Protein AF-A0A1G0X4M5-F1 (afdb_monomer_lite)

Foldseek 3Di:
DAEEEEAEQEAPPVVPNDRQQQDDDPNDGVVVVVCVVCVVPHPAYEYEYPCVVVCVVVVHHYHYQPDHHPPPVSSVVSVVVVDPDDDYDDDDPDDD

Sequence (96 aa):
MTITGIILAGGKSSRIGQNKALLDLSGKKIIEIIYERISQSCNEIMIISNTPEDYQFMGLKIYKDIFPGLGPLAGIHSGFFIQIPIKILLSPVIFH

St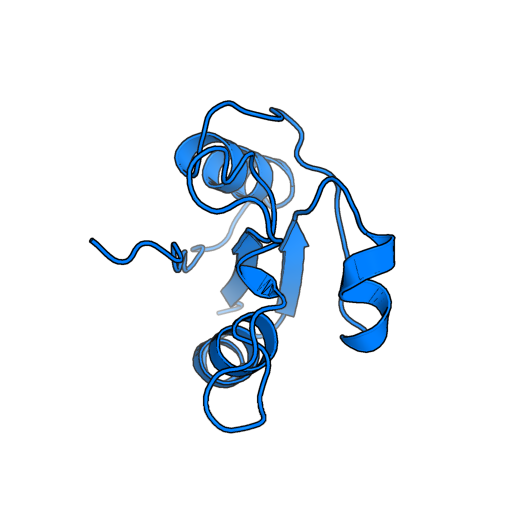ructure (mmCIF, N/CA/C/O backbone):
data_AF-A0A1G0X4M5-F1
#
_entry.id   AF-A0A1G0X4M5-F1
#
loop_
_atom_site.group_PDB
_atom_site.id
_atom_site.type_symbol
_atom_site.label_atom_id
_atom_site.label_alt_id
_atom_site.label_comp_id
_atom_site.label_asym_id
_atom_site.label_entity_id
_atom_site.label_seq_id
_atom_site.pdbx_PDB_ins_code
_atom_site.Cartn_x
_atom_site.Cartn_y
_atom_site.Cartn_z
_atom_site.occupancy
_atom_site.B_iso_or_equiv
_atom_site.auth_seq_id
_atom_site.auth_comp_id
_atom_site.auth_asym_id
_atom_site.auth_atom_id
_atom_site.pdbx_PDB_model_num
ATOM 1 N N . MET A 1 1 ? -22.828 3.162 -7.340 1.00 52.09 1 MET A N 1
ATOM 2 C CA . MET A 1 1 ? -21.650 3.702 -8.054 1.00 52.09 1 MET A CA 1
ATOM 3 C C . MET A 1 1 ? -20.427 3.061 -7.413 1.00 52.09 1 MET A C 1
ATOM 5 O O . MET A 1 1 ? -20.357 3.101 -6.195 1.00 52.09 1 MET A O 1
ATOM 9 N N . THR A 1 2 ? -19.563 2.384 -8.173 1.00 73.75 2 THR A N 1
ATOM 10 C CA . THR A 1 2 ? -18.454 1.570 -7.634 1.00 73.75 2 THR A CA 1
ATOM 11 C C . THR A 1 2 ? -17.141 2.348 -7.668 1.00 73.75 2 THR A C 1
ATOM 13 O O . THR A 1 2 ? -16.683 2.688 -8.753 1.00 73.75 2 THR A O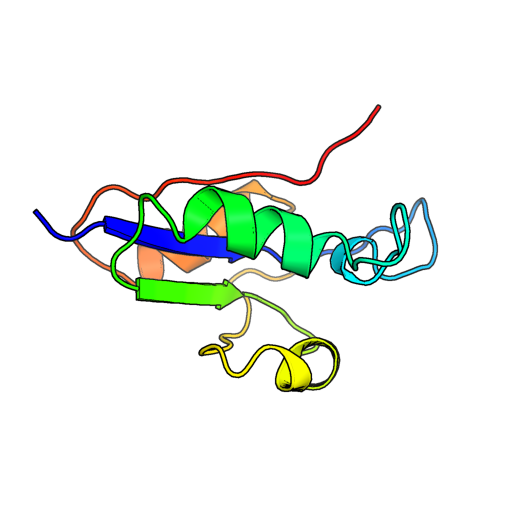 1
ATOM 16 N N . ILE A 1 3 ? -16.547 2.654 -6.514 1.00 79.06 3 ILE A N 1
ATOM 17 C CA . ILE A 1 3 ? -15.275 3.393 -6.420 1.00 79.06 3 ILE A CA 1
ATOM 18 C C . ILE A 1 3 ? -14.148 2.399 -6.142 1.00 79.06 3 ILE A C 1
ATOM 20 O O . ILE A 1 3 ? -14.268 1.597 -5.218 1.00 79.06 3 ILE A O 1
ATOM 24 N N . THR A 1 4 ? -13.049 2.474 -6.893 1.00 83.31 4 THR A N 1
ATOM 25 C CA . THR A 1 4 ? -11.851 1.671 -6.619 1.00 83.31 4 THR A CA 1
ATOM 26 C C . THR A 1 4 ? -10.735 2.543 -6.057 1.00 83.31 4 THR A C 1
ATOM 28 O O . THR A 1 4 ? -10.398 3.587 -6.619 1.00 83.31 4 THR A O 1
ATOM 31 N N . GLY A 1 5 ? -10.156 2.108 -4.940 1.00 83.50 5 GLY A N 1
ATOM 32 C CA . GLY A 1 5 ? -8.995 2.724 -4.313 1.00 83.50 5 GLY A CA 1
ATOM 33 C C . GLY A 1 5 ? -7.697 2.114 -4.831 1.00 83.50 5 GLY A C 1
ATOM 34 O O . GLY A 1 5 ? -7.571 0.896 -4.957 1.00 83.50 5 GLY A O 1
ATOM 35 N N . ILE A 1 6 ? -6.706 2.958 -5.106 1.00 83.94 6 ILE A N 1
ATOM 36 C CA . ILE A 1 6 ? -5.388 2.517 -5.565 1.00 83.94 6 ILE A CA 1
ATOM 37 C C . ILE A 1 6 ? -4.334 3.096 -4.628 1.00 83.94 6 ILE A C 1
ATOM 39 O O . ILE A 1 6 ? -4.181 4.314 -4.522 1.00 83.94 6 ILE A O 1
ATOM 43 N N . ILE A 1 7 ? -3.603 2.218 -3.943 1.00 83.62 7 ILE A N 1
ATOM 44 C CA . ILE A 1 7 ? -2.503 2.595 -3.058 1.00 83.62 7 ILE A CA 1
ATOM 45 C C . ILE A 1 7 ? -1.194 2.479 -3.831 1.00 83.62 7 ILE A C 1
ATOM 47 O O . ILE A 1 7 ? -0.764 1.390 -4.206 1.00 83.62 7 ILE A O 1
ATOM 51 N N . LEU A 1 8 ? -0.536 3.613 -4.051 1.00 80.75 8 LEU A N 1
ATOM 52 C CA . LEU A 1 8 ? 0.764 3.667 -4.713 1.00 80.75 8 LEU A CA 1
ATOM 53 C C . LEU A 1 8 ? 1.864 3.417 -3.680 1.00 80.75 8 LEU A C 1
ATOM 55 O O . LEU A 1 8 ? 2.322 4.338 -3.005 1.00 80.75 8 LEU A O 1
ATOM 59 N N . ALA A 1 9 ? 2.269 2.157 -3.547 1.00 77.12 9 ALA A N 1
ATOM 60 C CA . ALA A 1 9 ? 3.285 1.700 -2.605 1.00 77.12 9 ALA A CA 1
ATOM 61 C C . ALA A 1 9 ? 4.605 1.404 -3.336 1.00 77.12 9 ALA A C 1
ATOM 63 O O . ALA A 1 9 ? 5.192 0.331 -3.223 1.00 77.12 9 ALA A O 1
ATOM 64 N N . GLY A 1 10 ? 5.054 2.361 -4.148 1.00 68.69 10 GLY A N 1
ATOM 65 C CA . GLY A 1 10 ? 6.248 2.240 -4.975 1.00 68.69 10 GLY A CA 1
ATOM 66 C C . GLY A 1 10 ? 6.932 3.584 -5.214 1.00 68.69 10 GLY A C 1
ATOM 67 O O . GLY A 1 10 ? 6.353 4.650 -5.013 1.00 68.69 10 GLY A O 1
ATOM 68 N N . GLY A 1 11 ? 8.191 3.522 -5.644 1.00 60.12 11 GLY A N 1
ATOM 69 C CA . GLY A 1 11 ? 9.017 4.689 -5.949 1.00 60.12 11 GLY A CA 1
ATOM 70 C C . GLY A 1 11 ? 10.313 4.714 -5.145 1.00 60.12 11 GLY A C 1
ATOM 71 O O . GLY A 1 11 ? 10.370 4.297 -3.989 1.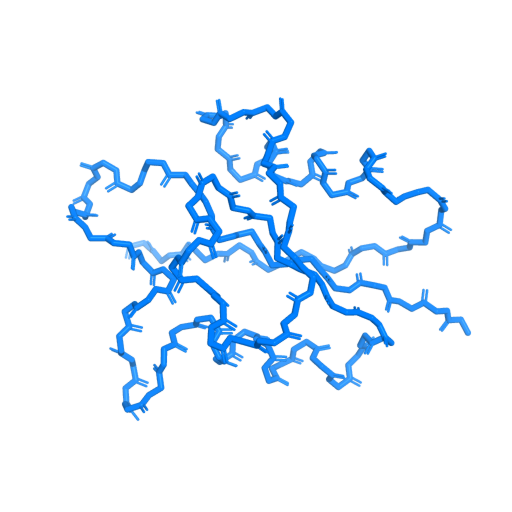00 60.12 11 GLY A O 1
ATOM 72 N N . LYS A 1 12 ? 11.384 5.221 -5.763 1.00 51.12 12 LYS A N 1
ATOM 73 C CA . LYS A 1 12 ? 12.657 5.450 -5.074 1.00 51.12 12 LYS A CA 1
ATOM 74 C C . LYS A 1 12 ? 12.467 6.597 -4.079 1.00 51.12 12 LYS A C 1
ATOM 76 O O . LYS A 1 12 ? 12.591 7.761 -4.448 1.00 51.12 12 LYS A O 1
ATOM 81 N N . SER A 1 13 ? 12.206 6.290 -2.810 1.00 51.53 13 SER A N 1
ATOM 82 C CA . SER A 1 13 ? 12.480 7.236 -1.721 1.00 51.53 13 SER A CA 1
ATOM 83 C C . SER A 1 13 ? 13.994 7.338 -1.530 1.00 51.53 13 SER A C 1
ATOM 85 O O . SER A 1 13 ? 14.543 6.931 -0.525 1.00 51.53 13 SER A O 1
ATOM 87 N N . SER A 1 14 ? 14.715 7.875 -2.512 1.00 47.06 14 SER A N 1
ATOM 88 C CA . SER A 1 14 ? 16.182 7.972 -2.475 1.00 47.06 14 SER A CA 1
ATOM 89 C C . SER A 1 14 ? 16.710 8.931 -1.397 1.00 47.06 14 SER A C 1
ATOM 91 O O . SER A 1 14 ? 17.898 8.905 -1.104 1.00 47.06 14 SER A O 1
ATOM 93 N N . ARG A 1 15 ? 15.845 9.751 -0.775 1.00 50.34 15 ARG A N 1
ATOM 94 C CA . ARG A 1 15 ? 16.198 10.627 0.365 1.00 50.34 15 ARG A CA 1
ATOM 95 C C . ARG A 1 15 ? 15.964 10.005 1.742 1.00 50.34 15 ARG A C 1
ATOM 97 O O . ARG A 1 15 ? 16.540 10.479 2.708 1.00 50.34 15 ARG A O 1
ATOM 104 N N . ILE A 1 16 ? 15.137 8.965 1.840 1.00 47.94 16 ILE A N 1
ATOM 105 C CA . ILE A 1 16 ? 14.903 8.211 3.077 1.00 47.94 16 ILE A CA 1
ATOM 106 C C . ILE A 1 16 ? 15.099 6.759 2.676 1.00 47.94 16 ILE A C 1
ATOM 108 O O . ILE A 1 16 ? 14.196 6.195 2.077 1.00 47.94 16 ILE A O 1
ATOM 112 N N . GLY A 1 17 ? 16.281 6.189 2.920 1.00 52.97 17 GLY A N 1
ATOM 113 C CA . GLY A 1 17 ? 16.706 4.860 2.449 1.00 52.97 17 GLY A CA 1
ATOM 114 C C . GLY A 1 17 ? 15.913 3.661 2.993 1.00 52.97 17 GLY A C 1
ATOM 115 O O . GLY A 1 17 ? 16.482 2.592 3.166 1.00 52.97 17 GLY A O 1
ATOM 116 N N . GLN A 1 18 ? 14.626 3.835 3.292 1.00 59.50 18 GLN A N 1
ATOM 117 C CA . GLN A 1 18 ? 13.686 2.830 3.766 1.00 59.50 18 GLN A CA 1
ATOM 118 C C . GLN A 1 18 ? 12.367 2.934 2.987 1.00 59.50 18 GLN A C 1
ATOM 120 O O . GLN A 1 18 ? 11.978 4.004 2.506 1.00 59.50 18 GLN A O 1
ATOM 125 N N . ASN A 1 19 ? 11.656 1.813 2.873 1.00 72.00 19 ASN A N 1
ATOM 126 C CA . ASN A 1 19 ? 10.344 1.765 2.240 1.00 72.00 19 ASN A CA 1
ATOM 127 C C . ASN A 1 19 ? 9.317 2.531 3.100 1.00 72.00 19 ASN A C 1
ATOM 129 O O . ASN A 1 19 ? 8.819 2.011 4.096 1.00 72.00 19 ASN A O 1
ATOM 133 N N . LYS A 1 20 ? 8.991 3.773 2.711 1.00 70.06 20 LYS A N 1
ATOM 134 C CA . LYS A 1 20 ? 8.086 4.658 3.470 1.00 70.06 20 LYS A CA 1
ATOM 135 C C . LYS A 1 20 ? 6.719 4.043 3.755 1.00 70.06 20 LYS A C 1
ATOM 137 O O . LYS A 1 20 ? 6.163 4.294 4.813 1.00 70.06 20 LYS A O 1
ATOM 142 N N . ALA A 1 21 ? 6.175 3.250 2.832 1.00 72.38 21 ALA A N 1
ATOM 143 C CA . ALA A 1 21 ? 4.864 2.636 3.021 1.00 72.38 21 ALA A CA 1
ATOM 144 C C . ALA A 1 21 ? 4.863 1.609 4.169 1.00 72.38 21 ALA A C 1
ATOM 146 O O . ALA A 1 21 ? 3.820 1.385 4.776 1.00 72.38 21 ALA A O 1
ATOM 147 N N . LEU A 1 22 ? 6.026 1.028 4.484 1.00 80.94 22 LEU A N 1
ATOM 148 C CA . LEU A 1 22 ? 6.212 0.075 5.578 1.00 80.94 22 LEU A CA 1
ATOM 149 C C . LEU A 1 22 ? 6.666 0.717 6.893 1.00 80.94 22 LEU A C 1
ATOM 151 O O . LEU A 1 22 ? 6.848 -0.012 7.862 1.00 80.94 22 LEU A O 1
ATOM 155 N N . LEU A 1 23 ? 6.866 2.039 6.941 1.00 81.38 23 LEU A N 1
ATOM 156 C CA . LEU A 1 23 ? 7.233 2.707 8.188 1.00 81.38 23 LEU A CA 1
ATOM 157 C C . LEU A 1 23 ? 6.102 2.577 9.204 1.00 81.38 23 LEU A C 1
ATOM 159 O O . LEU A 1 23 ? 4.938 2.830 8.882 1.00 81.38 23 LEU A O 1
ATOM 163 N N . ASP A 1 24 ? 6.475 2.225 10.428 1.00 81.69 24 ASP A N 1
ATOM 164 C CA . ASP A 1 24 ? 5.575 2.197 11.568 1.00 81.69 24 ASP A CA 1
ATOM 165 C C . ASP A 1 24 ? 5.294 3.613 12.074 1.00 81.69 24 ASP A C 1
ATOM 167 O O . ASP A 1 24 ? 6.199 4.388 12.393 1.00 81.69 24 ASP A O 1
ATOM 171 N N . LEU A 1 25 ? 4.010 3.933 12.185 1.00 76.25 25 LEU A N 1
ATOM 172 C CA . LEU A 1 25 ? 3.492 5.133 12.815 1.00 76.25 25 LEU A CA 1
ATOM 173 C C . LEU A 1 25 ? 2.502 4.706 13.899 1.00 76.25 25 LEU A C 1
ATOM 175 O O . LEU A 1 25 ? 1.403 4.233 13.615 1.00 76.25 25 LEU A O 1
ATOM 179 N N . SER A 1 26 ? 2.916 4.854 15.159 1.00 80.69 26 SER A N 1
ATOM 180 C CA . SER A 1 26 ? 2.108 4.484 16.331 1.00 80.69 26 SER A CA 1
ATOM 181 C C . SER A 1 26 ? 1.646 3.016 16.331 1.00 80.69 26 SER A C 1
ATOM 183 O O . SER A 1 26 ? 0.524 2.717 16.733 1.00 80.69 26 SER A O 1
ATOM 185 N N . GLY A 1 27 ? 2.514 2.099 15.888 1.00 86.62 27 GLY A N 1
ATOM 186 C CA . GLY A 1 27 ? 2.244 0.655 15.871 1.00 86.62 27 GLY A CA 1
ATOM 187 C C . GLY A 1 27 ? 1.402 0.168 14.688 1.00 86.62 27 GLY A C 1
ATOM 188 O O . GLY A 1 27 ? 0.961 -0.978 14.705 1.00 86.62 27 GLY A O 1
ATOM 189 N N . LYS A 1 28 ? 1.163 1.025 13.688 1.00 85.38 28 LYS A N 1
ATOM 190 C CA . LYS A 1 28 ? 0.600 0.640 12.389 1.00 85.38 28 LYS A CA 1
ATOM 191 C C . LYS A 1 28 ? 1.510 1.102 11.266 1.00 85.38 28 LYS A C 1
ATOM 193 O O . LYS A 1 28 ? 2.008 2.228 11.291 1.00 85.38 28 LYS A O 1
ATOM 198 N N . LYS A 1 29 ? 1.649 0.294 10.224 1.00 88.44 29 LYS A N 1
ATOM 199 C CA . LYS A 1 29 ? 2.350 0.696 9.006 1.00 88.44 29 LYS A CA 1
ATOM 200 C C . LYS A 1 29 ? 1.554 1.770 8.276 1.00 88.44 29 LYS A C 1
ATOM 202 O O . LYS A 1 29 ? 0.325 1.731 8.221 1.00 88.44 29 LYS A O 1
ATOM 207 N N . ILE A 1 30 ? 2.246 2.714 7.640 1.00 84.44 30 ILE A N 1
ATOM 208 C CA . ILE A 1 30 ? 1.603 3.794 6.873 1.00 84.44 30 ILE A CA 1
ATOM 209 C C . ILE A 1 30 ? 0.604 3.249 5.840 1.00 84.44 30 ILE A C 1
ATOM 211 O O . ILE A 1 30 ? -0.479 3.814 5.677 1.00 84.44 30 ILE A O 1
ATOM 215 N N . ILE A 1 31 ? 0.926 2.139 5.173 1.00 86.81 31 ILE A N 1
ATOM 216 C CA . ILE A 1 31 ? 0.006 1.502 4.227 1.00 86.81 31 ILE A CA 1
ATOM 217 C C . ILE A 1 31 ? -1.298 1.007 4.881 1.00 86.81 31 ILE A C 1
ATOM 219 O O . ILE A 1 31 ? -2.356 1.152 4.272 1.00 86.81 31 ILE A O 1
ATOM 223 N N . GLU A 1 32 ? -1.255 0.513 6.123 1.00 89.69 32 GLU A N 1
ATOM 224 C CA . GLU A 1 32 ? -2.447 0.094 6.880 1.00 89.69 32 GLU A CA 1
ATOM 225 C C . GLU A 1 32 ? -3.336 1.300 7.180 1.00 89.69 32 GLU A C 1
ATOM 227 O O . GLU A 1 32 ? -4.543 1.261 6.961 1.00 89.69 32 GLU A O 1
ATOM 232 N N . ILE A 1 33 ? -2.729 2.414 7.595 1.00 86.19 33 ILE A N 1
ATOM 233 C CA . ILE A 1 33 ? -3.445 3.662 7.889 1.00 86.19 33 ILE A CA 1
ATOM 234 C C . ILE A 1 33 ? -4.153 4.197 6.635 1.00 86.19 33 ILE A C 1
ATOM 236 O O . ILE A 1 33 ? -5.285 4.679 6.705 1.00 86.19 33 ILE A O 1
ATOM 240 N N . ILE A 1 34 ? -3.492 4.134 5.475 1.00 85.31 34 ILE A N 1
ATOM 241 C CA . ILE A 1 34 ? -4.081 4.565 4.199 1.00 85.31 34 ILE A CA 1
ATOM 242 C C . ILE A 1 34 ? -5.236 3.649 3.818 1.00 85.31 34 ILE A C 1
ATOM 244 O O . ILE A 1 34 ? -6.312 4.150 3.492 1.00 85.31 34 ILE A O 1
ATOM 248 N N . TYR A 1 35 ? -5.023 2.333 3.890 1.00 89.88 35 TYR A N 1
ATOM 249 C CA . TYR A 1 35 ? -6.053 1.337 3.628 1.00 89.88 35 TYR A CA 1
ATOM 250 C C . TYR A 1 35 ? -7.297 1.582 4.490 1.00 89.88 35 TYR A C 1
ATOM 252 O O . TYR A 1 35 ? -8.393 1.712 3.947 1.00 89.88 35 TYR A O 1
ATOM 260 N N . GLU A 1 36 ? -7.134 1.753 5.804 1.00 88.88 36 GLU A N 1
ATOM 261 C CA . GLU A 1 36 ? -8.240 2.022 6.729 1.00 88.88 36 GLU A CA 1
ATOM 262 C C . GLU A 1 36 ? -9.041 3.264 6.318 1.00 88.88 36 GLU A C 1
ATOM 264 O O . GLU A 1 36 ? -10.270 3.213 6.261 1.00 88.88 36 GLU A O 1
ATOM 269 N N . ARG A 1 37 ? -8.364 4.357 5.944 1.00 84.94 37 ARG A N 1
ATOM 270 C CA . ARG A 1 37 ? -9.025 5.605 5.528 1.00 84.94 37 ARG A CA 1
ATOM 271 C C . ARG A 1 37 ? -9.815 5.467 4.231 1.00 84.94 37 ARG A C 1
ATOM 273 O O . ARG A 1 37 ? -10.907 6.018 4.132 1.00 84.94 37 ARG A O 1
ATOM 280 N N . ILE A 1 38 ? -9.274 4.768 3.233 1.00 83.38 38 ILE A N 1
ATOM 281 C CA . ILE A 1 38 ? -9.922 4.677 1.915 1.00 83.38 38 ILE A CA 1
ATOM 282 C C . ILE A 1 38 ? -10.938 3.530 1.828 1.00 83.38 38 ILE A C 1
ATOM 284 O O . ILE A 1 38 ? -11.863 3.613 1.022 1.00 83.38 38 ILE A O 1
ATOM 288 N N . SER A 1 39 ? -10.817 2.503 2.680 1.00 87.62 39 SER A N 1
ATOM 289 C CA . SER A 1 39 ? -11.727 1.343 2.742 1.00 87.62 39 SER A CA 1
ATOM 290 C C . SER A 1 39 ? -13.183 1.713 2.992 1.00 87.62 39 SER A C 1
ATOM 292 O O . SER A 1 39 ? -14.082 1.055 2.485 1.00 87.62 39 SER A O 1
ATOM 294 N N . GLN A 1 40 ? -13.430 2.820 3.690 1.00 85.44 40 GLN A N 1
ATOM 295 C CA . GLN A 1 40 ? -14.784 3.304 3.959 1.00 85.44 40 GLN A CA 1
ATOM 296 C C . GLN A 1 40 ? -15.466 3.912 2.725 1.00 85.44 40 GLN A C 1
ATOM 298 O O . GLN A 1 40 ? -16.684 4.052 2.700 1.00 85.44 40 GLN A O 1
ATOM 303 N N . SER A 1 41 ? -14.686 4.303 1.713 1.00 81.25 41 SER A N 1
ATOM 304 C CA . SER A 1 41 ? -15.168 5.019 0.523 1.00 81.25 41 SER A CA 1
ATOM 305 C C . SER A 1 41 ? -14.977 4.241 -0.781 1.00 81.25 41 SER A C 1
ATOM 307 O O . SER A 1 41 ? -15.448 4.692 -1.823 1.00 81.25 41 SER A O 1
ATOM 309 N N . CYS A 1 42 ? -14.290 3.096 -0.745 1.00 83.19 42 CYS A N 1
ATOM 310 C CA . CYS A 1 42 ? -13.964 2.292 -1.921 1.00 83.19 42 CYS A CA 1
ATOM 311 C C . CYS A 1 42 ? -14.558 0.885 -1.799 1.00 83.19 42 CYS A C 1
ATOM 313 O O . CYS A 1 42 ? -14.492 0.258 -0.748 1.00 83.19 42 CYS A O 1
ATOM 315 N N . ASN A 1 43 ? -15.112 0.372 -2.895 1.00 86.25 43 ASN A N 1
ATOM 316 C CA . ASN A 1 43 ? -15.649 -0.984 -2.999 1.00 86.25 43 ASN A CA 1
ATOM 317 C C . ASN A 1 43 ? -14.556 -2.028 -3.259 1.00 86.25 43 ASN A C 1
ATOM 319 O O . ASN A 1 43 ? -14.691 -3.177 -2.853 1.00 86.25 43 ASN A O 1
ATOM 323 N N . GLU A 1 44 ? -13.491 -1.631 -3.951 1.00 86.81 44 GLU A N 1
ATOM 324 C CA . GLU A 1 44 ? -12.314 -2.454 -4.220 1.00 86.81 44 GLU A CA 1
ATOM 325 C C . GLU A 1 44 ? -11.066 -1.631 -3.904 1.00 86.81 44 GLU A C 1
ATOM 327 O O . GLU A 1 44 ? -11.064 -0.411 -4.085 1.00 86.81 44 GLU A O 1
ATOM 332 N N . ILE A 1 45 ? -10.009 -2.280 -3.413 1.00 88.31 45 ILE A N 1
ATOM 333 C CA . ILE A 1 45 ? -8.714 -1.639 -3.182 1.00 88.31 45 ILE A CA 1
ATOM 334 C C . ILE A 1 45 ? -7.609 -2.529 -3.737 1.00 88.31 45 ILE A C 1
ATOM 336 O O . ILE A 1 45 ? -7.598 -3.740 -3.513 1.00 88.31 45 ILE A O 1
ATOM 340 N N . MET A 1 46 ? -6.660 -1.912 -4.434 1.00 89.75 46 MET A N 1
ATOM 341 C CA . MET A 1 46 ? -5.450 -2.567 -4.919 1.00 89.75 46 MET A CA 1
ATOM 342 C C . MET A 1 46 ? -4.199 -1.757 -4.580 1.00 89.75 46 MET A C 1
ATOM 344 O O . MET A 1 46 ? -4.258 -0.548 -4.346 1.00 89.75 46 MET A O 1
ATOM 348 N N . ILE A 1 47 ? -3.056 -2.433 -4.576 1.00 87.19 47 ILE A N 1
ATOM 349 C CA . ILE A 1 47 ? -1.739 -1.840 -4.352 1.00 87.19 47 ILE A CA 1
ATOM 350 C C . ILE A 1 47 ? -0.970 -1.861 -5.671 1.00 87.19 47 ILE A C 1
ATOM 352 O O . ILE A 1 47 ? -0.937 -2.881 -6.353 1.00 87.19 47 ILE A O 1
ATOM 356 N N . ILE A 1 48 ? -0.311 -0.758 -6.015 1.00 84.25 48 ILE A N 1
ATOM 357 C CA . ILE A 1 48 ? 0.676 -0.719 -7.097 1.00 84.25 48 ILE A CA 1
ATOM 358 C C . ILE A 1 48 ? 2.067 -0.621 -6.477 1.00 84.25 48 ILE A C 1
ATOM 360 O O . ILE A 1 48 ? 2.375 0.358 -5.794 1.00 84.25 48 ILE A O 1
ATOM 364 N N . SER A 1 49 ? 2.903 -1.634 -6.703 1.00 83.50 49 SER A N 1
ATOM 365 C CA . SER A 1 49 ? 4.274 -1.691 -6.201 1.00 83.50 49 SER A CA 1
ATOM 366 C C . SER A 1 49 ? 5.198 -2.534 -7.079 1.00 83.50 49 SER A C 1
ATOM 368 O O . SER A 1 49 ? 4.795 -3.539 -7.660 1.00 83.50 49 SER A O 1
ATOM 370 N N . ASN A 1 50 ? 6.477 -2.152 -7.123 1.00 81.50 50 ASN A N 1
ATOM 371 C CA . ASN A 1 50 ? 7.531 -2.937 -7.770 1.00 81.50 50 ASN A CA 1
ATOM 372 C C . ASN A 1 50 ? 8.165 -3.988 -6.841 1.00 81.50 50 ASN A C 1
ATOM 374 O O . ASN A 1 50 ? 8.947 -4.798 -7.331 1.00 81.50 50 ASN A O 1
ATOM 378 N N . THR A 1 51 ? 7.810 -3.996 -5.552 1.00 83.88 51 THR A N 1
ATOM 379 C CA . THR A 1 51 ? 8.217 -4.997 -4.549 1.00 83.88 51 THR A CA 1
ATOM 380 C C . THR A 1 51 ? 6.973 -5.655 -3.933 1.00 83.88 51 THR A C 1
ATOM 382 O O . THR A 1 51 ? 6.646 -5.419 -2.774 1.00 83.88 51 THR A O 1
ATOM 385 N N . PRO A 1 52 ? 6.183 -6.431 -4.700 1.00 85.06 52 PRO A N 1
ATOM 386 C CA . PRO A 1 52 ? 4.925 -7.006 -4.211 1.00 85.06 52 PRO A CA 1
ATOM 387 C C . PRO A 1 52 ? 5.073 -7.881 -2.955 1.00 85.06 52 PRO A C 1
ATOM 389 O O . PRO A 1 52 ? 4.156 -7.936 -2.137 1.00 85.06 52 PRO A O 1
ATOM 392 N N . GLU A 1 53 ? 6.221 -8.531 -2.781 1.00 87.50 53 GLU A N 1
ATOM 393 C CA . GLU A 1 53 ? 6.595 -9.308 -1.598 1.00 87.50 53 GLU A CA 1
ATOM 394 C C . GLU A 1 53 ? 6.489 -8.506 -0.291 1.00 87.50 53 GLU A C 1
ATOM 396 O O . GLU A 1 53 ? 6.043 -9.045 0.721 1.00 87.50 53 GLU A O 1
ATOM 401 N N . ASP A 1 54 ? 6.779 -7.202 -0.329 1.00 86.19 54 ASP A N 1
ATOM 402 C CA . ASP A 1 54 ? 6.728 -6.311 0.833 1.00 86.19 54 ASP A CA 1
ATOM 403 C C . ASP A 1 54 ? 5.309 -6.150 1.388 1.00 86.19 54 ASP A C 1
ATOM 405 O O . ASP A 1 54 ? 5.142 -5.792 2.552 1.00 86.19 54 ASP A O 1
ATOM 409 N N . TYR A 1 55 ? 4.285 -6.397 0.564 1.00 88.12 55 TYR A N 1
ATOM 410 C CA . TYR A 1 55 ? 2.892 -6.052 0.854 1.00 88.12 55 TYR A CA 1
ATOM 411 C C . TYR A 1 55 ? 1.946 -7.252 0.880 1.00 88.12 55 TYR A C 1
ATOM 413 O O . TYR A 1 55 ? 0.746 -7.067 1.063 1.00 88.12 55 TYR A O 1
ATOM 421 N N . GLN A 1 56 ? 2.447 -8.485 0.749 1.00 89.38 56 GLN A N 1
ATOM 422 C CA . GLN A 1 56 ? 1.602 -9.690 0.766 1.00 89.38 56 GLN A CA 1
ATOM 423 C C . GLN A 1 56 ? 0.753 -9.812 2.039 1.00 89.38 56 GLN A C 1
ATOM 425 O O . GLN A 1 56 ? -0.375 -10.300 1.985 1.00 89.38 56 GLN A O 1
ATOM 430 N N . PHE A 1 57 ? 1.259 -9.301 3.165 1.00 91.38 57 PHE A N 1
ATOM 431 C CA . PHE A 1 57 ? 0.560 -9.282 4.452 1.00 91.38 57 PHE A CA 1
ATOM 432 C C . PHE A 1 57 ? -0.765 -8.495 4.433 1.00 91.38 57 PHE A C 1
ATOM 434 O O . PHE A 1 57 ? -1.597 -8.692 5.311 1.00 91.38 57 PHE A O 1
ATOM 441 N N . MET A 1 58 ? -0.982 -7.637 3.429 1.00 90.94 58 MET A N 1
ATOM 442 C CA . MET A 1 58 ? -2.225 -6.879 3.246 1.00 90.94 58 MET A CA 1
ATOM 443 C C . MET A 1 58 ? -3.394 -7.733 2.751 1.00 90.94 58 MET A C 1
ATOM 445 O O . MET A 1 58 ? -4.542 -7.321 2.885 1.00 90.94 58 MET A O 1
ATOM 449 N N . GLY A 1 59 ? -3.126 -8.871 2.099 1.00 91.06 59 GLY A N 1
ATOM 450 C CA . GLY A 1 59 ? -4.169 -9.673 1.448 1.00 91.06 59 GLY A CA 1
ATOM 451 C C . GLY A 1 59 ? -4.894 -8.966 0.288 1.00 91.06 59 GLY A C 1
ATOM 452 O O . GLY A 1 59 ? -5.947 -9.426 -0.147 1.00 91.06 59 GLY A O 1
ATOM 453 N N . LEU A 1 60 ? -4.353 -7.851 -0.217 1.00 89.81 60 LEU A N 1
ATOM 454 C CA . LEU A 1 60 ? -4.914 -7.081 -1.332 1.00 89.81 60 LEU A CA 1
ATOM 455 C C . LEU A 1 60 ? -4.330 -7.532 -2.673 1.00 89.81 60 LEU A C 1
ATOM 457 O O . LEU A 1 60 ? -3.250 -8.118 -2.733 1.00 89.81 60 LEU A O 1
ATOM 461 N N . LYS A 1 61 ? -5.020 -7.212 -3.775 1.00 90.25 61 LYS A N 1
ATOM 462 C CA . LYS A 1 61 ? -4.450 -7.380 -5.120 1.00 90.25 61 LYS A CA 1
ATOM 463 C C . LYS A 1 61 ? -3.272 -6.422 -5.289 1.00 90.25 61 LYS A C 1
ATOM 465 O O . LYS A 1 61 ? -3.422 -5.223 -5.050 1.00 90.25 61 LYS A O 1
ATOM 470 N N . ILE A 1 62 ? -2.126 -6.943 -5.722 1.00 89.19 62 ILE A N 1
ATOM 471 C CA . ILE A 1 62 ? -0.910 -6.156 -5.944 1.00 89.19 62 ILE A CA 1
ATOM 472 C C . ILE A 1 62 ? -0.535 -6.223 -7.423 1.00 89.19 62 ILE A C 1
ATOM 474 O O . ILE A 1 62 ? -0.366 -7.308 -7.979 1.00 89.19 62 ILE A O 1
ATOM 478 N N . TYR A 1 63 ? -0.378 -5.061 -8.047 1.00 85.88 63 TYR A N 1
ATOM 479 C CA . TYR A 1 63 ? 0.055 -4.904 -9.431 1.00 85.88 63 TYR A CA 1
ATOM 480 C C . TYR A 1 63 ? 1.402 -4.190 -9.485 1.00 85.88 63 TYR A C 1
ATOM 482 O O . TYR A 1 63 ? 1.739 -3.401 -8.605 1.00 85.88 63 TYR A O 1
ATOM 490 N N . LYS A 1 64 ? 2.182 -4.457 -10.532 1.00 80.38 64 LYS A N 1
ATOM 491 C CA . LYS A 1 64 ? 3.425 -3.721 -10.778 1.00 80.38 64 LYS A CA 1
ATOM 492 C C . LYS A 1 64 ? 3.129 -2.380 -11.435 1.00 80.38 64 LYS A C 1
ATOM 494 O O . LYS A 1 64 ? 2.154 -2.248 -12.173 1.00 80.38 64 LYS A O 1
ATOM 499 N N . ASP A 1 65 ? 3.975 -1.395 -11.158 1.00 70.19 65 ASP A N 1
ATOM 500 C CA . ASP A 1 65 ? 3.903 -0.102 -11.831 1.00 70.19 65 ASP A CA 1
ATOM 501 C C . ASP A 1 65 ? 4.277 -0.282 -13.310 1.00 70.19 65 ASP A C 1
ATOM 503 O O . ASP A 1 65 ? 5.305 -0.883 -13.624 1.00 70.19 65 ASP A O 1
ATOM 507 N N . ILE A 1 66 ? 3.441 0.223 -14.217 1.00 65.31 66 ILE A N 1
ATOM 508 C CA . ILE A 1 66 ? 3.662 0.142 -15.667 1.00 65.31 66 ILE A CA 1
ATOM 509 C C . ILE A 1 66 ? 4.768 1.123 -16.088 1.00 65.31 66 ILE A C 1
ATOM 511 O O . ILE A 1 66 ? 5.511 0.850 -17.030 1.00 65.31 66 ILE A O 1
ATOM 515 N N . PHE A 1 67 ? 4.928 2.236 -15.360 1.00 62.84 67 PHE A N 1
ATOM 516 C CA . PHE A 1 67 ? 5.918 3.281 -15.637 1.00 62.84 67 PHE A CA 1
ATOM 517 C C . PHE A 1 67 ? 6.822 3.529 -14.420 1.00 62.84 67 PHE A C 1
ATOM 519 O O . PHE A 1 67 ? 6.762 4.590 -13.788 1.00 62.84 67 PHE A O 1
ATOM 526 N N . PRO A 1 68 ? 7.683 2.559 -14.072 1.00 56.66 68 PRO A N 1
ATOM 527 C CA . PRO A 1 68 ? 8.456 2.606 -12.843 1.00 56.66 68 PRO A CA 1
ATOM 528 C C . PRO A 1 68 ? 9.380 3.830 -12.789 1.00 56.66 68 PRO A C 1
ATOM 530 O O . PRO A 1 68 ? 10.167 4.089 -13.696 1.00 56.66 68 PRO A O 1
ATOM 533 N N . GLY A 1 69 ? 9.348 4.550 -11.665 1.00 54.81 69 GLY A N 1
ATOM 534 C CA . GLY A 1 69 ? 10.356 5.567 -11.336 1.00 54.81 69 GLY A CA 1
ATOM 535 C C . GLY A 1 69 ? 10.074 6.989 -11.831 1.00 54.81 69 GLY A C 1
ATOM 536 O O . GLY A 1 69 ? 10.892 7.869 -11.577 1.00 54.81 69 GLY A O 1
ATOM 537 N N . LEU A 1 70 ? 8.917 7.245 -12.444 1.00 52.84 70 LEU A N 1
ATOM 538 C CA . LEU A 1 70 ? 8.498 8.582 -12.896 1.00 52.84 70 LEU A CA 1
ATOM 539 C C . LEU A 1 70 ? 7.715 9.382 -11.824 1.00 52.84 70 LEU A C 1
ATOM 541 O O . LEU A 1 70 ? 7.073 10.391 -12.113 1.00 52.84 70 LEU A O 1
ATOM 545 N N . GLY A 1 71 ? 7.800 8.958 -10.558 1.00 56.00 71 GLY A N 1
ATOM 546 C CA . GLY A 1 71 ? 7.180 9.632 -9.415 1.00 56.00 71 GLY A CA 1
ATOM 547 C C . GLY A 1 71 ? 5.683 9.328 -9.241 1.00 56.00 71 GLY A C 1
ATOM 548 O O . GLY A 1 71 ? 5.143 8.451 -9.913 1.00 56.00 71 GLY A O 1
ATOM 549 N N . PRO A 1 72 ? 4.989 10.035 -8.328 1.00 54.62 72 PRO A N 1
ATOM 550 C CA . PRO A 1 72 ? 3.594 9.746 -7.977 1.00 54.62 72 PRO A CA 1
ATOM 551 C C . PRO A 1 72 ? 2.632 9.788 -9.173 1.00 54.62 72 PRO A C 1
ATOM 553 O O . PRO A 1 72 ? 1.728 8.966 -9.256 1.00 54.62 72 PRO A O 1
ATOM 556 N N . LEU A 1 73 ? 2.863 10.691 -10.133 1.00 52.91 73 LEU A N 1
ATOM 557 C CA . LEU A 1 73 ? 2.066 10.826 -11.361 1.00 52.91 73 LEU A CA 1
ATOM 558 C C . LEU A 1 73 ? 2.087 9.570 -12.242 1.00 52.91 73 LEU A C 1
ATOM 560 O O . LEU A 1 73 ? 1.100 9.270 -12.908 1.00 52.91 73 LEU A O 1
ATOM 564 N N . ALA A 1 74 ? 3.179 8.811 -12.219 1.00 53.69 74 ALA A N 1
ATOM 565 C CA . ALA A 1 74 ? 3.298 7.578 -12.982 1.00 53.69 74 ALA A CA 1
ATOM 566 C C . ALA A 1 74 ? 2.522 6.426 -12.344 1.00 53.69 74 ALA A C 1
ATOM 568 O O . ALA A 1 74 ? 1.809 5.714 -13.043 1.00 53.69 74 ALA A O 1
ATOM 569 N N . GLY A 1 75 ? 2.550 6.330 -11.012 1.00 51.97 75 GLY A N 1
ATOM 570 C CA . GLY A 1 75 ? 1.681 5.408 -10.286 1.00 51.97 75 GLY A CA 1
ATOM 571 C C . GLY A 1 75 ? 0.198 5.735 -10.495 1.00 51.97 75 GLY A C 1
ATOM 572 O O . GLY A 1 75 ? -0.614 4.832 -10.683 1.00 51.97 75 GLY A O 1
ATOM 573 N N . ILE A 1 76 ? -0.149 7.026 -10.557 1.00 59.59 76 ILE A N 1
ATOM 574 C CA . ILE A 1 76 ? -1.497 7.485 -10.915 1.00 59.59 76 ILE A CA 1
ATOM 575 C C . ILE A 1 76 ? -1.875 6.996 -12.321 1.00 59.59 76 ILE A C 1
ATOM 577 O O . ILE A 1 76 ? -2.932 6.393 -12.491 1.00 59.59 76 ILE A O 1
ATOM 581 N N . HIS A 1 77 ? -1.007 7.207 -13.316 1.00 55.16 77 HIS A N 1
ATOM 582 C CA . HIS A 1 77 ? -1.235 6.756 -14.690 1.00 55.16 77 HIS A CA 1
ATOM 583 C C . HIS A 1 77 ? -1.384 5.230 -14.793 1.00 55.16 77 HIS A C 1
ATOM 585 O O . HIS A 1 77 ? -2.292 4.752 -15.467 1.00 55.16 77 HIS A O 1
ATOM 591 N N . SER A 1 78 ? -0.560 4.464 -14.075 1.00 55.72 78 SER A N 1
ATOM 592 C CA . SER A 1 78 ? -0.682 3.004 -13.990 1.00 55.72 78 SER A CA 1
ATOM 593 C C . SER A 1 78 ? -2.028 2.584 -13.396 1.00 55.72 78 SER A C 1
ATOM 595 O O . SER A 1 78 ? -2.675 1.685 -13.927 1.00 55.72 78 SER A O 1
ATOM 597 N N . GLY A 1 79 ? -2.507 3.281 -12.361 1.00 55.28 79 GLY A N 1
ATOM 598 C CA . GLY A 1 79 ? -3.845 3.065 -11.811 1.00 55.28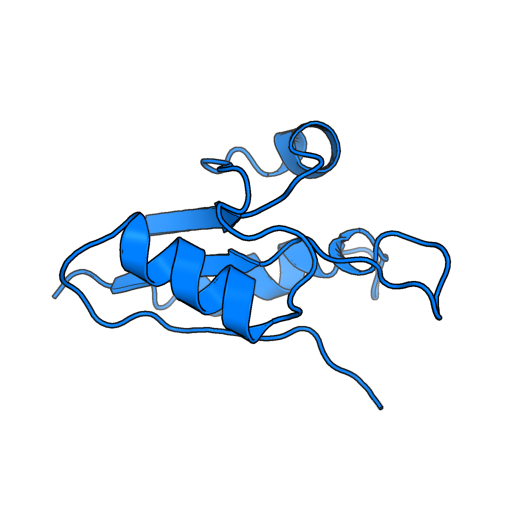 79 GLY A CA 1
ATOM 599 C C . GLY A 1 79 ? -4.972 3.345 -12.810 1.00 55.28 79 GLY A C 1
ATOM 600 O O . GLY A 1 79 ? -5.901 2.549 -12.922 1.00 55.28 79 GLY A O 1
ATOM 601 N N . PHE A 1 80 ? -4.858 4.424 -13.592 1.00 56.84 80 PHE A N 1
ATOM 602 C CA . PHE A 1 80 ? -5.797 4.743 -14.675 1.00 56.84 80 PHE A CA 1
ATOM 603 C C . PHE A 1 80 ? -5.772 3.724 -15.822 1.00 56.84 80 PHE A C 1
ATOM 605 O O . PHE A 1 80 ? -6.817 3.406 -16.380 1.00 56.84 80 PHE A O 1
ATOM 612 N N . PHE A 1 81 ? -4.598 3.209 -16.191 1.00 56.25 81 PHE A N 1
ATOM 613 C CA . PHE A 1 81 ? -4.464 2.259 -17.298 1.00 56.25 81 PHE A CA 1
ATOM 614 C C . PHE A 1 81 ? -4.989 0.862 -16.935 1.00 56.25 81 PHE A C 1
ATOM 616 O O . PHE A 1 81 ? -5.566 0.180 -17.778 1.00 56.25 81 PHE A O 1
ATOM 623 N N . ILE A 1 82 ? -4.819 0.440 -15.677 1.00 62.44 82 ILE A N 1
ATOM 624 C CA . ILE A 1 82 ? -5.289 -0.864 -15.180 1.00 62.44 82 ILE A CA 1
ATOM 625 C C . ILE A 1 82 ? -6.820 -0.889 -15.028 1.00 62.44 82 ILE A C 1
ATOM 627 O O . ILE A 1 82 ? -7.424 -1.959 -15.121 1.00 62.44 82 ILE A O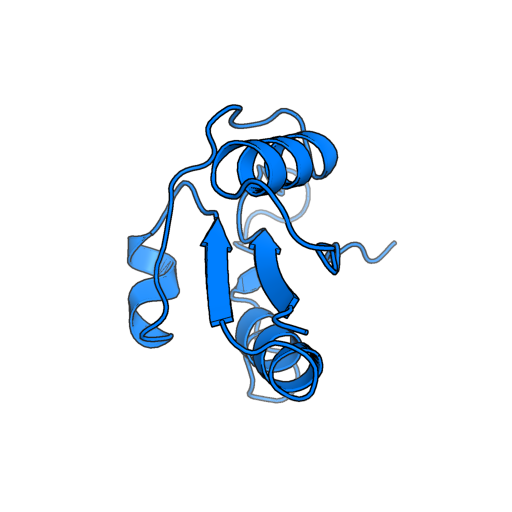 1
ATOM 631 N N . GLN A 1 83 ? -7.464 0.268 -14.830 1.00 51.38 83 GLN A N 1
ATOM 632 C CA . GLN A 1 83 ? -8.903 0.357 -14.590 1.00 51.38 83 GLN A CA 1
ATOM 633 C C . GLN A 1 83 ? -9.572 1.465 -15.413 1.00 51.38 83 GLN A C 1
ATOM 635 O O . GLN A 1 83 ? -9.492 2.649 -15.099 1.00 51.38 83 GLN A O 1
ATOM 640 N N . ILE A 1 84 ? -10.336 1.065 -16.427 1.00 47.00 84 ILE A N 1
ATOM 641 C CA . ILE A 1 84 ? -11.277 1.935 -17.143 1.00 47.00 84 ILE A CA 1
ATOM 642 C C . ILE A 1 84 ? -12.681 1.324 -16.941 1.00 47.00 84 ILE A C 1
ATOM 644 O O . ILE A 1 84 ? -12.8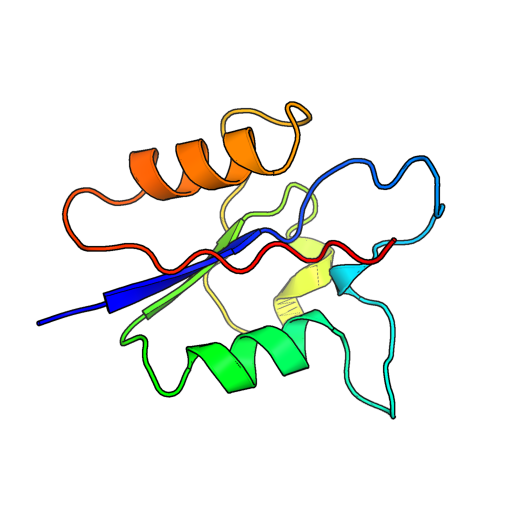10 0.133 -17.232 1.00 47.00 84 ILE A O 1
ATOM 648 N N . PRO A 1 85 ? -13.745 2.037 -16.483 1.00 50.75 85 PRO A N 1
ATOM 649 C CA . PRO A 1 85 ? -13.869 3.471 -16.180 1.00 50.75 85 PRO A CA 1
ATOM 650 C C . PRO A 1 85 ? -14.615 3.773 -14.847 1.00 50.75 85 PRO A C 1
ATOM 652 O O . PRO A 1 85 ? -15.839 3.811 -14.859 1.00 50.75 85 PRO A O 1
ATOM 655 N N . ILE A 1 86 ? -13.974 4.078 -13.706 1.00 41.78 86 ILE A N 1
ATOM 656 C CA . ILE A 1 86 ? -14.647 4.837 -12.615 1.00 41.78 86 ILE A CA 1
ATOM 657 C C . ILE A 1 86 ? -13.632 5.723 -11.854 1.00 41.78 86 ILE A C 1
ATOM 659 O O . ILE A 1 86 ? -12.448 5.416 -11.789 1.00 41.78 86 ILE A O 1
ATOM 663 N N . LYS A 1 87 ? -14.114 6.850 -11.301 1.00 44.41 87 LYS A N 1
ATOM 664 C CA . LYS A 1 87 ? -13.417 7.826 -10.439 1.00 44.41 87 LYS A CA 1
ATOM 665 C C . LYS A 1 87 ? -12.442 7.167 -9.446 1.00 44.41 87 LYS A C 1
ATOM 667 O O . LYS A 1 87 ? -12.869 6.398 -8.588 1.00 44.41 87 LYS A O 1
ATOM 672 N N . ILE A 1 88 ? -11.168 7.552 -9.537 1.00 51.94 88 ILE A N 1
ATOM 673 C CA . ILE A 1 88 ? -10.065 7.078 -8.690 1.00 51.94 88 ILE A CA 1
ATOM 674 C C . ILE A 1 88 ? -9.783 8.120 -7.602 1.00 51.94 88 ILE A C 1
ATOM 676 O O . ILE A 1 88 ? -9.590 9.300 -7.905 1.00 51.94 88 ILE A O 1
ATOM 680 N N . LEU A 1 89 ? -9.746 7.689 -6.339 1.00 50.19 89 LEU A N 1
ATOM 681 C CA . LEU A 1 89 ? -9.273 8.500 -5.216 1.00 50.19 89 LEU A CA 1
ATOM 682 C C . LEU A 1 89 ? -7.795 8.182 -4.965 1.00 50.19 89 LEU A C 1
ATOM 684 O O . LEU A 1 89 ? -7.444 7.050 -4.640 1.00 50.19 89 LEU A O 1
ATOM 688 N N . LEU A 1 90 ? -6.932 9.184 -5.133 1.00 55.44 90 LEU A N 1
ATOM 689 C CA . LEU A 1 90 ? -5.477 9.043 -5.051 1.00 55.44 90 LEU A CA 1
ATOM 690 C C . LEU A 1 90 ? -4.969 9.765 -3.805 1.00 55.44 90 LEU A C 1
ATOM 692 O O . LEU A 1 90 ? -5.140 10.975 -3.678 1.00 55.44 90 LEU A O 1
ATOM 696 N N . SER A 1 91 ? -4.327 9.029 -2.897 1.00 49.88 91 SER A N 1
ATOM 697 C CA . SER A 1 91 ? -3.686 9.591 -1.704 1.00 49.88 91 SER A CA 1
ATOM 698 C C . SER A 1 91 ? -2.165 9.439 -1.814 1.00 49.88 91 SER A C 1
ATOM 700 O O . SER A 1 91 ? -1.648 8.354 -1.536 1.00 49.88 91 SER A O 1
ATOM 702 N N . PRO A 1 92 ? -1.421 10.484 -2.219 1.00 48.62 92 PRO A N 1
ATOM 703 C CA . PRO A 1 92 ? 0.034 10.438 -2.231 1.00 48.62 92 PRO A CA 1
ATOM 704 C C . PRO A 1 92 ? 0.591 10.542 -0.802 1.00 48.62 92 PRO A C 1
ATOM 706 O O . PRO A 1 92 ? 0.208 11.417 -0.029 1.00 48.62 92 PRO A O 1
ATOM 709 N N . VAL A 1 93 ? 1.538 9.670 -0.450 1.00 47.19 93 VAL A N 1
ATOM 710 C CA . VAL A 1 93 ? 2.291 9.766 0.812 1.00 47.19 93 VAL A CA 1
ATOM 711 C C . VAL A 1 93 ? 3.429 10.770 0.628 1.00 47.19 93 VAL A C 1
ATOM 713 O O . VAL A 1 93 ? 4.553 10.398 0.290 1.00 47.19 93 VAL A O 1
ATOM 716 N N . ILE A 1 94 ? 3.140 12.062 0.794 1.00 38.97 94 ILE A N 1
ATOM 717 C CA . ILE A 1 94 ? 4.145 13.134 0.733 1.00 38.97 94 ILE A CA 1
ATOM 718 C C . ILE A 1 94 ? 4.083 13.920 2.045 1.00 38.97 94 ILE A C 1
ATOM 720 O O . ILE A 1 94 ? 3.085 14.575 2.324 1.00 38.97 94 ILE A O 1
ATOM 724 N N . PHE A 1 95 ? 5.157 13.870 2.831 1.00 36.41 95 PHE A N 1
ATOM 725 C CA . PHE A 1 95 ? 5.420 14.818 3.916 1.00 36.41 95 PHE A CA 1
ATOM 726 C C . PHE A 1 95 ? 6.663 15.638 3.538 1.00 36.41 95 PHE A C 1
ATOM 728 O O . PHE A 1 95 ? 7.603 15.064 2.972 1.00 36.41 95 PHE A O 1
ATOM 735 N N . HIS A 1 96 ? 6.596 16.958 3.766 1.00 41.44 96 HIS A N 1
ATOM 736 C CA . HIS A 1 96 ? 7.729 17.888 3.650 1.00 41.44 96 HIS A CA 1
ATOM 737 C C . HIS A 1 96 ? 8.795 17.558 4.694 1.00 41.44 96 HIS A C 1
ATOM 739 O O . HIS A 1 96 ? 8.397 17.227 5.833 1.00 41.44 96 HIS A O 1
#

Secondary structure (DSSP, 8-state):
---EEEEE--S--TTSSS-GGG-EETTEEHHHHHHHHHHTT-SEEEEE-S-GGGGGGG-SEEE--SSTTS-HHHHHHHHHHH--SS-EE-------

pLDDT: mean 70.67, std 16.61, range [36.41, 91.38]

Radius of gyration: 12.73 Å; chains: 1; bounding box: 38×28×34 Å